Protein AF-A0A540N735-F1 (afdb_monomer_lite)

Structure (mmCIF, N/CA/C/O backbone):
data_AF-A0A540N735-F1
#
_entry.id   AF-A0A540N735-F1
#
loop_
_atom_site.group_PDB
_atom_site.id
_atom_site.type_symbol
_atom_site.label_atom_id
_atom_site.label_alt_id
_atom_site.label_comp_id
_atom_site.label_asym_id
_atom_site.label_entity_id
_atom_site.label_seq_id
_atom_site.pdbx_PDB_ins_code
_atom_site.Cartn_x
_atom_site.Cartn_y
_atom_site.Cartn_z
_atom_site.occupancy
_atom_site.B_iso_or_equiv
_atom_site.auth_seq_id
_atom_site.auth_comp_id
_atom_site.auth_asym_id
_atom_site.auth_atom_id
_atom_site.pdbx_PDB_model_num
ATOM 1 N N . MET A 1 1 ? -38.865 12.868 43.865 1.00 58.19 1 MET A N 1
ATOM 2 C CA . MET A 1 1 ? -40.294 12.798 43.470 1.00 58.19 1 MET A CA 1
ATOM 3 C C . MET A 1 1 ? -40.528 12.742 41.959 1.00 58.19 1 MET A C 1
ATOM 5 O O . MET A 1 1 ? -41.072 11.741 41.520 1.00 58.19 1 MET A O 1
ATOM 9 N N . LYS A 1 2 ? -40.161 13.744 41.134 1.00 65.81 2 LYS A N 1
ATOM 10 C CA . LYS A 1 2 ? -40.439 13.682 39.673 1.00 65.81 2 LYS A CA 1
ATOM 11 C C . LYS A 1 2 ? -39.689 12.554 38.940 1.00 65.81 2 LYS A C 1
ATOM 13 O O . LYS A 1 2 ? -40.257 11.938 38.049 1.00 65.81 2 LYS A O 1
ATOM 18 N N . ASN A 1 3 ? -38.457 12.251 39.348 1.00 73.19 3 ASN A N 1
ATOM 19 C CA . ASN A 1 3 ? -37.618 11.233 38.699 1.00 73.19 3 ASN A CA 1
ATOM 20 C C . ASN A 1 3 ? -38.043 9.803 39.080 1.00 73.19 3 ASN A C 1
ATOM 22 O O . ASN A 1 3 ? -38.028 8.911 38.235 1.00 73.19 3 ASN A O 1
ATOM 26 N N . ASP A 1 4 ? -38.498 9.611 40.322 1.00 78.00 4 ASP A N 1
ATOM 27 C CA . ASP A 1 4 ? -38.939 8.311 40.850 1.00 78.00 4 ASP A CA 1
ATOM 28 C C . ASP A 1 4 ? -40.225 7.830 40.166 1.00 78.00 4 ASP A C 1
ATOM 30 O O . ASP A 1 4 ? -40.356 6.655 39.831 1.00 78.00 4 ASP A O 1
ATOM 34 N N . MET A 1 5 ? -41.152 8.755 39.886 1.00 87.56 5 MET A N 1
ATOM 35 C CA . MET A 1 5 ? -42.380 8.467 39.137 1.00 87.56 5 MET A CA 1
ATOM 36 C C . MET A 1 5 ? -42.063 8.000 37.710 1.00 87.56 5 MET A C 1
ATOM 38 O O . MET A 1 5 ? -42.609 7.000 37.250 1.00 87.56 5 MET A O 1
ATOM 42 N N . THR A 1 6 ? -41.155 8.691 37.015 1.00 82.81 6 THR A N 1
ATOM 43 C CA . THR A 1 6 ? -40.747 8.325 35.651 1.00 82.81 6 THR A CA 1
ATOM 44 C C . THR A 1 6 ? -40.046 6.970 35.628 1.00 82.81 6 THR A C 1
ATOM 46 O O . THR A 1 6 ? -40.374 6.131 34.792 1.00 82.81 6 THR A O 1
ATOM 49 N N . ALA A 1 7 ? -39.141 6.713 36.576 1.00 80.62 7 ALA A N 1
ATOM 50 C CA . ALA A 1 7 ? -38.479 5.419 36.708 1.00 80.62 7 ALA A CA 1
ATOM 51 C C . ALA A 1 7 ? -39.484 4.285 36.974 1.00 80.62 7 ALA A C 1
ATOM 53 O O . ALA A 1 7 ? -39.402 3.238 36.336 1.00 80.62 7 ALA A O 1
ATOM 54 N N . ALA A 1 8 ? -40.478 4.507 37.841 1.00 81.06 8 ALA A N 1
ATOM 55 C CA . ALA A 1 8 ? -41.522 3.526 38.133 1.00 81.06 8 ALA A CA 1
ATOM 56 C C . ALA A 1 8 ? -42.424 3.238 36.920 1.00 81.06 8 ALA A C 1
ATOM 58 O O . ALA A 1 8 ? -42.758 2.081 36.660 1.00 81.06 8 ALA A O 1
ATOM 59 N N . VAL A 1 9 ? -42.803 4.267 36.155 1.00 84.44 9 VAL A N 1
ATOM 60 C CA . VAL A 1 9 ? -43.599 4.110 34.925 1.00 84.44 9 VAL A CA 1
ATOM 61 C C . VAL A 1 9 ? -42.804 3.363 33.852 1.00 84.44 9 VAL A C 1
ATOM 63 O O . VAL A 1 9 ? -43.340 2.452 33.226 1.00 84.44 9 VAL A O 1
ATOM 66 N N . VAL A 1 10 ? -41.525 3.693 33.658 1.00 82.81 10 VAL A N 1
ATOM 67 C CA . VAL A 1 10 ? -40.654 2.994 32.698 1.00 82.81 10 VAL A CA 1
ATOM 68 C C . VAL A 1 10 ? -40.450 1.538 33.119 1.00 82.81 10 VAL A C 1
ATOM 70 O O . VAL A 1 10 ? -40.640 0.640 32.304 1.00 82.81 10 VAL A O 1
ATOM 73 N N . ALA A 1 11 ? -40.168 1.281 34.398 1.00 79.50 11 ALA A N 1
ATOM 74 C CA . ALA A 1 11 ? -40.006 -0.073 34.921 1.00 79.50 11 ALA A CA 1
ATOM 75 C C . ALA A 1 11 ? -41.276 -0.922 34.742 1.00 79.50 11 ALA A C 1
ATOM 77 O O . ALA A 1 11 ? -41.185 -2.063 34.294 1.00 79.50 11 ALA A O 1
ATOM 78 N N . ARG A 1 12 ? -42.472 -0.369 34.997 1.00 78.25 12 ARG A N 1
ATOM 79 C CA . ARG A 1 12 ? -43.744 -1.085 34.769 1.00 78.25 12 ARG A CA 1
ATOM 80 C C . ARG A 1 12 ? -43.956 -1.513 33.316 1.00 78.25 12 ARG A C 1
ATOM 82 O O . ARG A 1 12 ? -44.623 -2.514 33.093 1.00 78.25 12 ARG A O 1
ATOM 89 N N . ASN A 1 13 ? -43.400 -0.779 32.353 1.00 80.88 13 ASN A N 1
ATOM 90 C CA . ASN A 1 13 ? -43.481 -1.125 30.932 1.00 80.88 13 ASN A CA 1
ATOM 91 C C . ASN A 1 13 ? -42.398 -2.126 30.484 1.00 80.88 13 ASN A C 1
ATOM 93 O O . ASN A 1 13 ? -42.490 -2.660 29.383 1.00 80.88 13 ASN A O 1
ATOM 97 N N . LEU A 1 14 ? -41.383 -2.382 31.316 1.00 81.56 14 LEU A N 1
ATOM 98 C CA . LEU A 1 14 ? -40.277 -3.304 31.029 1.00 81.56 14 LEU A CA 1
ATOM 99 C C . LEU A 1 14 ? -40.417 -4.658 31.743 1.00 81.56 14 LEU A C 1
ATOM 101 O O . LEU A 1 14 ? -39.851 -5.646 31.286 1.00 81.56 14 LEU A O 1
ATOM 105 N N . VAL A 1 15 ? -41.146 -4.711 32.860 1.00 81.50 15 VAL A N 1
ATOM 106 C CA . VAL A 1 15 ? -41.294 -5.912 33.696 1.00 81.50 15 VAL A CA 1
ATOM 107 C C . VAL A 1 15 ? -42.510 -6.719 33.244 1.00 81.50 15 VAL A C 1
ATOM 109 O O . VAL A 1 15 ? -43.651 -6.267 33.354 1.00 81.50 15 VAL A O 1
ATOM 112 N N . THR A 1 16 ? -42.293 -7.949 32.776 1.00 87.25 16 THR A N 1
ATOM 113 C CA . THR A 1 16 ? -43.396 -8.845 32.408 1.00 87.25 16 THR A CA 1
ATOM 114 C C . THR A 1 16 ? -44.081 -9.434 33.655 1.00 87.25 16 THR A C 1
ATOM 116 O O . THR A 1 16 ? -43.483 -9.503 34.734 1.00 87.25 16 THR A O 1
ATOM 119 N N . PRO A 1 17 ? -45.327 -9.942 33.555 1.00 82.69 17 PRO A N 1
ATOM 120 C CA . PRO A 1 17 ? -45.982 -10.638 34.671 1.00 82.69 17 PRO A CA 1
ATOM 121 C C . PRO A 1 17 ? -45.169 -11.824 35.218 1.00 82.69 17 PRO A C 1
ATOM 123 O O . PRO A 1 17 ? -45.235 -12.142 36.407 1.00 82.69 17 PRO A O 1
ATOM 126 N N . LYS A 1 18 ? -44.372 -12.470 34.356 1.00 85.81 18 LYS A N 1
ATOM 127 C CA . LYS A 1 18 ? -43.469 -13.562 34.732 1.00 85.81 18 LYS A CA 1
ATOM 128 C C . LYS A 1 18 ? -42.310 -13.050 35.587 1.00 85.81 18 LYS A C 1
ATOM 130 O O . LYS A 1 18 ? -41.993 -13.675 36.597 1.00 85.81 18 LYS A O 1
ATOM 135 N N . ASP A 1 19 ? -41.756 -11.895 35.233 1.00 85.75 19 ASP A N 1
ATOM 136 C CA . ASP A 1 19 ? -40.698 -11.229 35.993 1.00 85.75 19 ASP A CA 1
ATOM 137 C C . ASP A 1 19 ? -41.212 -10.795 37.368 1.00 85.75 19 ASP A C 1
ATOM 139 O O . ASP A 1 19 ? -40.579 -11.096 38.372 1.00 85.75 19 ASP A O 1
ATOM 143 N N . ASN A 1 20 ? -42.420 -10.225 37.458 1.00 81.00 20 ASN A N 1
ATOM 144 C CA . ASN A 1 20 ? -43.046 -9.882 38.745 1.00 81.00 20 ASN A CA 1
ATOM 145 C C . ASN A 1 20 ? -43.207 -11.097 39.673 1.00 81.00 20 ASN A C 1
ATOM 147 O O . ASN A 1 20 ? -42.954 -11.002 40.873 1.00 81.00 20 ASN A O 1
ATOM 151 N N . ARG A 1 21 ? -43.582 -12.265 39.132 1.00 84.62 21 ARG A N 1
ATOM 152 C CA . ARG A 1 21 ? -43.696 -13.508 39.915 1.00 84.62 21 ARG A CA 1
ATOM 153 C C . ARG A 1 21 ? -42.341 -14.013 40.425 1.00 84.62 21 ARG A C 1
ATOM 155 O O . ARG A 1 21 ? -42.297 -14.682 41.458 1.00 84.62 21 ARG A O 1
ATOM 162 N N . LEU A 1 22 ? -41.259 -13.732 39.700 1.00 81.88 22 LEU A N 1
ATOM 163 C CA . LEU A 1 22 ? -39.891 -14.065 40.101 1.00 81.88 22 LEU A CA 1
ATOM 164 C C . LEU A 1 22 ? -39.355 -13.064 41.133 1.00 81.88 22 LEU A C 1
ATOM 166 O O . LEU A 1 22 ? -38.812 -13.482 42.154 1.00 81.88 22 LEU A O 1
ATOM 170 N N . LEU A 1 23 ? -39.576 -11.766 40.910 1.00 80.00 23 LEU A N 1
ATOM 171 C CA . LEU A 1 23 ? -39.157 -10.680 41.797 1.00 80.00 23 LEU A CA 1
ATOM 172 C C . LEU A 1 23 ? -39.897 -10.710 43.142 1.00 80.00 23 LEU A C 1
ATOM 174 O O . LEU A 1 23 ? -39.265 -10.533 44.173 1.00 80.00 23 LEU A O 1
ATOM 178 N N . SER A 1 24 ? -41.194 -11.051 43.163 1.00 81.25 24 SER A N 1
ATOM 179 C CA . SER A 1 24 ? -42.001 -11.185 44.393 1.00 81.25 24 SER A CA 1
ATOM 180 C C . SER A 1 24 ? -41.465 -12.227 45.384 1.00 81.25 24 SER A C 1
ATOM 182 O O . SER A 1 24 ? -41.873 -12.222 46.544 1.00 81.25 24 SER A O 1
ATOM 184 N N . LYS A 1 25 ? -40.604 -13.148 44.935 1.00 83.50 25 LYS A N 1
ATOM 185 C CA . LYS A 1 25 ? -39.972 -14.174 45.778 1.00 83.50 25 LYS A CA 1
ATOM 186 C C . LYS A 1 25 ? -38.551 -13.806 46.206 1.00 83.50 25 LYS A C 1
ATOM 188 O O . LYS A 1 25 ? -37.941 -14.566 46.956 1.00 83.50 25 LYS A O 1
ATOM 193 N N . ARG A 1 26 ? -38.000 -12.697 45.705 1.00 84.12 26 ARG A N 1
ATOM 194 C CA . ARG A 1 26 ? -36.659 -12.218 46.047 1.00 84.12 26 ARG A CA 1
ATOM 195 C C . ARG A 1 26 ? -36.741 -11.133 47.108 1.00 84.12 26 ARG A C 1
ATOM 197 O O . ARG A 1 26 ? -37.676 -10.344 47.122 1.00 84.12 26 ARG A O 1
ATOM 204 N N . SER A 1 27 ? -35.752 -11.106 47.995 1.00 87.88 27 SER A N 1
ATOM 205 C CA . SER A 1 27 ? -35.572 -9.983 48.909 1.00 87.88 27 SER A CA 1
ATOM 206 C C . SER A 1 27 ? -34.861 -8.833 48.201 1.00 87.88 27 SER A C 1
ATOM 208 O O . SER A 1 27 ? -34.050 -9.057 47.296 1.00 87.88 27 SER A O 1
ATOM 210 N N . ASP A 1 28 ? -35.113 -7.611 48.664 1.00 86.62 28 ASP A N 1
ATOM 211 C CA . ASP A 1 28 ? -34.443 -6.408 48.161 1.00 86.62 28 ASP A CA 1
ATOM 212 C C . ASP A 1 28 ? -32.913 -6.524 48.266 1.00 86.62 28 ASP A C 1
ATOM 214 O O . ASP A 1 28 ? -32.190 -6.178 47.335 1.00 86.62 28 ASP A O 1
ATOM 218 N N . GLU A 1 29 ? -32.416 -7.120 49.354 1.00 90.75 29 GLU A N 1
ATOM 219 C CA . GLU A 1 29 ? -30.990 -7.395 49.571 1.00 90.75 29 GLU A CA 1
ATOM 220 C C . GLU A 1 29 ? -30.383 -8.288 48.472 1.00 90.75 29 GLU A C 1
ATOM 222 O O . GLU A 1 29 ? -29.267 -8.048 48.003 1.00 90.75 29 GLU A O 1
ATOM 227 N N . LEU A 1 30 ? -31.109 -9.324 48.032 1.00 89.19 30 LEU A N 1
ATOM 228 C CA . LEU A 1 30 ? -30.647 -10.196 46.951 1.00 89.19 30 LEU A CA 1
ATOM 229 C C . LEU A 1 30 ? -30.666 -9.459 45.606 1.00 89.19 30 LEU A C 1
ATOM 231 O O . LEU A 1 30 ? -29.711 -9.577 44.839 1.00 89.19 30 LEU A O 1
ATOM 235 N N . ALA A 1 31 ? -31.707 -8.665 45.344 1.00 85.25 31 ALA A N 1
ATOM 236 C CA . ALA A 1 31 ? -31.817 -7.874 44.121 1.00 85.25 31 ALA A CA 1
ATOM 237 C C . ALA A 1 31 ? -30.678 -6.843 43.992 1.00 85.25 31 ALA A C 1
ATOM 239 O O . ALA A 1 31 ? -30.111 -6.681 42.909 1.00 85.25 31 ALA A O 1
ATOM 240 N N . VAL A 1 32 ? -30.281 -6.198 45.097 1.00 89.81 32 VAL A N 1
ATOM 241 C CA . VAL A 1 32 ? -29.128 -5.281 45.132 1.00 89.81 32 VAL A CA 1
ATOM 242 C C . VAL A 1 32 ? -27.824 -6.019 44.820 1.00 89.81 32 VAL A C 1
ATOM 244 O O . VAL A 1 32 ? -27.042 -5.548 43.992 1.00 89.81 32 VAL A O 1
ATOM 247 N N . LYS A 1 33 ? -27.594 -7.196 45.417 1.00 94.06 33 LYS A N 1
ATOM 248 C CA . LYS A 1 33 ? -26.391 -8.009 45.154 1.00 94.06 33 LYS A CA 1
ATOM 249 C C . LYS A 1 33 ? -26.302 -8.479 43.706 1.00 94.06 33 LYS A C 1
ATOM 251 O O . LYS A 1 33 ? -25.234 -8.394 43.105 1.00 94.06 33 LYS A O 1
ATOM 256 N N . GLU A 1 34 ? -27.409 -8.946 43.135 1.00 90.50 34 GLU A N 1
ATOM 257 C CA . GLU A 1 34 ? -27.461 -9.379 41.7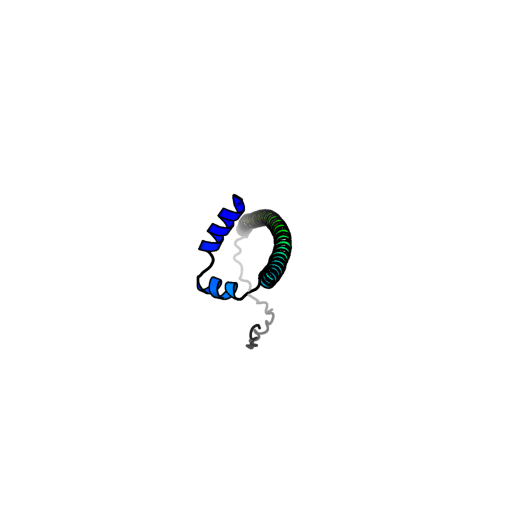34 1.00 90.50 34 GLU A CA 1
ATOM 258 C C . GLU A 1 34 ? -27.248 -8.205 40.768 1.00 90.50 34 GLU A C 1
ATOM 260 O O . GLU A 1 34 ? -26.499 -8.338 39.800 1.00 90.50 34 GLU A O 1
ATOM 265 N N . SER A 1 35 ? -27.831 -7.037 41.059 1.00 91.38 35 SER A N 1
ATOM 266 C CA . SER A 1 35 ? -27.607 -5.808 40.285 1.00 91.38 35 SER A CA 1
ATOM 267 C C . SER A 1 35 ? -26.145 -5.347 40.344 1.00 91.38 35 SER A C 1
ATOM 269 O O . SER A 1 35 ? -25.558 -4.977 39.321 1.00 91.38 35 SER A O 1
ATOM 271 N N . LEU A 1 36 ? -25.511 -5.434 41.518 1.00 95.75 36 LEU A N 1
ATOM 272 C CA . LEU A 1 36 ? -24.088 -5.139 41.680 1.00 95.75 36 LEU A CA 1
ATOM 273 C C . LEU A 1 36 ? -23.217 -6.128 40.896 1.00 95.75 36 LEU A C 1
ATOM 275 O O . LEU A 1 36 ? -22.310 -5.704 40.181 1.00 95.75 36 LEU A O 1
ATOM 279 N N . ALA A 1 37 ? -23.508 -7.428 40.982 1.00 96.75 37 ALA A N 1
ATOM 280 C CA . ALA A 1 37 ? -22.783 -8.455 40.237 1.00 96.75 37 ALA A CA 1
ATOM 281 C C . ALA A 1 37 ? -22.879 -8.221 38.720 1.00 96.75 37 ALA A C 1
ATOM 283 O O . ALA A 1 37 ? -21.858 -8.246 38.028 1.00 96.75 37 ALA A O 1
ATOM 284 N N . LEU A 1 38 ? -24.079 -7.911 38.219 1.00 95.69 38 LEU A N 1
ATOM 285 C CA . LEU A 1 38 ? -24.290 -7.543 36.821 1.00 95.69 38 LEU A CA 1
ATOM 286 C C . LEU A 1 38 ? -23.492 -6.287 36.445 1.00 95.69 38 LEU A C 1
ATOM 288 O O . LEU A 1 38 ? -22.823 -6.271 35.415 1.00 95.69 38 LEU A O 1
ATOM 292 N N . SER A 1 39 ? -23.508 -5.255 37.291 1.00 97.06 39 SER A N 1
ATOM 293 C CA . SER A 1 39 ? -22.770 -4.007 37.053 1.00 97.06 39 SER A CA 1
ATOM 294 C C . SER A 1 39 ? -21.259 -4.239 36.954 1.00 97.06 39 SER A C 1
ATOM 296 O O . SER A 1 39 ? -20.615 -3.709 36.048 1.00 97.06 39 SER A O 1
ATOM 298 N N . VAL A 1 40 ? -20.694 -5.080 37.827 1.00 97.81 40 VAL A N 1
ATOM 299 C CA . VAL A 1 40 ? -19.274 -5.467 37.786 1.00 97.81 40 VAL A CA 1
ATOM 300 C C . VAL A 1 40 ? -18.946 -6.242 36.506 1.00 97.81 40 VAL A C 1
ATOM 302 O O . VAL A 1 40 ? -17.941 -5.951 35.856 1.00 97.81 40 VAL A O 1
ATOM 305 N N . GLN A 1 41 ? -19.798 -7.186 36.095 1.00 97.94 41 GLN A N 1
ATOM 306 C CA . GLN A 1 41 ? -19.611 -7.934 34.845 1.00 97.94 41 GLN A CA 1
ATOM 307 C C . GLN A 1 41 ? -19.675 -7.022 33.614 1.00 97.94 41 GLN A C 1
ATOM 309 O O . GLN A 1 41 ? -18.820 -7.118 32.730 1.00 97.94 41 GLN A O 1
ATOM 314 N N . CYS A 1 42 ? -20.638 -6.100 33.576 1.00 97.75 42 CYS A N 1
ATOM 315 C CA . CYS A 1 42 ? -20.756 -5.096 32.522 1.00 97.75 42 CYS A CA 1
ATOM 316 C C . CYS A 1 42 ? -19.513 -4.202 32.459 1.00 97.75 42 CYS A C 1
ATOM 318 O O . CYS A 1 42 ? -18.951 -4.015 31.379 1.00 97.75 42 CYS A O 1
ATOM 320 N N . ALA A 1 43 ? -19.033 -3.707 33.603 1.00 98.00 43 ALA A N 1
ATOM 321 C CA . ALA A 1 43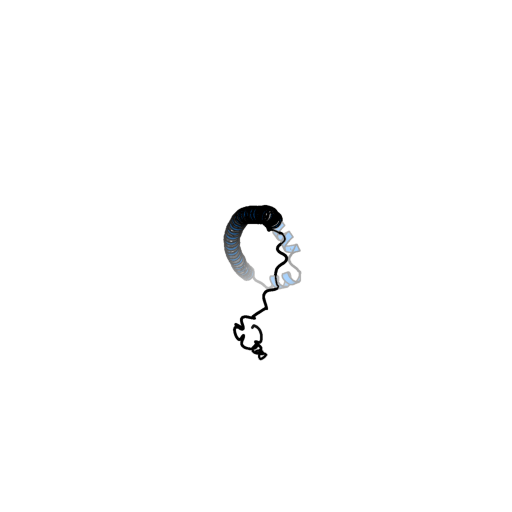 ? -17.809 -2.911 33.669 1.00 98.00 43 ALA A CA 1
ATOM 322 C C . ALA A 1 43 ? -16.586 -3.691 33.151 1.00 98.00 43 ALA A C 1
ATOM 324 O O . ALA A 1 43 ? -15.776 -3.140 32.398 1.00 98.00 43 ALA A O 1
ATOM 325 N N . GLY A 1 44 ? -16.479 -4.982 33.483 1.00 98.19 44 GLY A N 1
ATOM 326 C CA . GLY A 1 44 ? -15.427 -5.867 32.974 1.00 98.19 44 GLY A CA 1
ATOM 327 C C . GLY A 1 44 ? -15.501 -6.079 31.459 1.00 98.19 44 GLY A C 1
ATOM 328 O O . GLY A 1 44 ? -14.489 -5.955 30.766 1.00 98.19 44 GLY A O 1
ATOM 329 N N . SER A 1 45 ? -16.700 -6.332 30.928 1.00 98.25 45 SER A N 1
ATOM 330 C CA . SER A 1 45 ? -16.940 -6.500 29.489 1.00 98.25 45 SER A CA 1
ATOM 331 C C . SER A 1 45 ? -16.577 -5.237 28.698 1.00 98.25 45 SER A C 1
ATOM 333 O O . SER A 1 45 ? -15.793 -5.302 27.747 1.00 98.25 45 SER A O 1
ATOM 335 N N . VAL A 1 46 ? -17.057 -4.070 29.143 1.00 98.25 46 VAL A N 1
ATOM 336 C CA . VAL A 1 46 ? -16.760 -2.777 28.505 1.00 98.25 46 VAL A CA 1
ATOM 337 C C . VAL A 1 46 ? -15.266 -2.458 28.573 1.00 98.25 46 VAL A C 1
ATOM 339 O O . VAL A 1 46 ? -14.687 -2.033 27.574 1.00 98.25 46 VAL A O 1
ATOM 342 N N . SER A 1 47 ? -14.610 -2.725 29.707 1.00 98.38 47 SER A N 1
ATOM 343 C CA . SER A 1 47 ? -13.163 -2.507 29.855 1.00 98.38 47 SER A CA 1
ATOM 344 C C . SER A 1 47 ? -12.349 -3.386 28.902 1.00 98.38 47 SER A C 1
ATOM 346 O O . SER A 1 47 ? -11.414 -2.903 28.261 1.00 98.38 47 SER A O 1
ATOM 348 N N . ASN A 1 48 ? -12.727 -4.658 28.738 1.00 98.44 48 ASN A N 1
ATOM 349 C CA . ASN A 1 48 ? -12.077 -5.551 27.778 1.00 98.44 48 ASN A CA 1
ATOM 350 C C . ASN A 1 48 ? -12.242 -5.056 26.332 1.00 98.44 48 ASN A C 1
ATOM 352 O O . ASN A 1 48 ? -11.280 -5.042 25.560 1.00 98.44 48 ASN A O 1
ATOM 356 N N . MET A 1 49 ? -13.446 -4.607 25.966 1.00 98.62 49 MET A N 1
ATOM 357 C CA . MET A 1 49 ? -13.693 -4.020 24.649 1.00 98.62 49 MET A CA 1
ATOM 358 C C . MET A 1 49 ? -12.858 -2.759 24.425 1.00 98.62 49 MET A C 1
ATOM 360 O O . MET A 1 49 ? -12.254 -2.621 23.362 1.00 98.62 49 MET A O 1
ATOM 364 N N . ALA A 1 50 ? -12.769 -1.877 25.423 1.00 98.62 50 ALA A N 1
ATOM 365 C CA . ALA A 1 50 ? -11.975 -0.655 25.346 1.00 98.62 50 ALA A CA 1
ATOM 366 C C . ALA A 1 50 ? -10.488 -0.955 25.104 1.00 98.62 50 ALA A C 1
ATOM 368 O O . ALA A 1 50 ? -9.872 -0.354 24.224 1.00 98.62 50 ALA A O 1
ATOM 369 N N . GLN A 1 51 ? -9.924 -1.942 25.807 1.00 98.62 51 GLN A N 1
ATOM 370 C CA . GLN A 1 51 ? -8.537 -2.375 25.605 1.00 98.62 51 GLN A CA 1
ATOM 371 C C . GLN A 1 51 ? -8.300 -2.915 24.190 1.00 98.62 51 GLN A C 1
ATOM 373 O O . GLN A 1 51 ? -7.329 -2.542 23.529 1.00 98.62 51 GLN A O 1
ATOM 378 N N . ARG A 1 52 ? -9.205 -3.767 23.692 1.00 98.62 52 ARG A N 1
ATOM 379 C CA . ARG A 1 52 ? -9.111 -4.322 22.332 1.00 98.62 52 ARG A CA 1
ATOM 380 C C . ARG A 1 52 ? -9.241 -3.238 21.268 1.00 98.62 52 ARG A C 1
ATOM 382 O O . ARG A 1 52 ? -8.524 -3.283 20.269 1.00 98.62 52 ARG A O 1
ATOM 389 N N . LEU A 1 53 ? -10.132 -2.271 21.478 1.00 98.75 53 LEU A N 1
ATOM 390 C CA . LEU A 1 53 ? -10.303 -1.135 20.581 1.00 98.75 53 LEU A CA 1
ATOM 391 C C . LEU A 1 53 ? -9.035 -0.276 20.553 1.00 98.75 53 LEU A C 1
ATOM 393 O O . LEU A 1 53 ? -8.545 0.035 19.474 1.00 98.75 53 LEU A O 1
ATOM 397 N N . PHE A 1 54 ? -8.448 0.012 21.717 1.00 98.56 54 PHE A N 1
ATOM 398 C CA . PHE A 1 54 ? -7.198 0.763 21.817 1.00 98.56 54 PHE A CA 1
ATOM 399 C C . PHE A 1 54 ? -6.034 0.065 21.098 1.00 98.56 54 PHE A C 1
ATOM 401 O O . PHE A 1 54 ? -5.312 0.699 20.327 1.00 98.56 54 PHE A O 1
ATOM 408 N N . ALA A 1 55 ? -5.882 -1.251 21.283 1.00 98.56 55 ALA A N 1
ATOM 409 C CA . ALA A 1 55 ? -4.874 -2.035 20.570 1.00 98.56 55 ALA A CA 1
ATOM 410 C C . ALA A 1 55 ? -5.075 -1.978 19.044 1.00 98.56 55 ALA A C 1
ATOM 412 O O . ALA A 1 55 ? -4.112 -1.787 18.300 1.00 98.56 55 ALA A O 1
ATOM 413 N N . ARG A 1 56 ? -6.325 -2.075 18.568 1.00 98.69 56 ARG A N 1
ATOM 414 C CA . ARG A 1 56 ? -6.638 -1.935 17.137 1.00 98.69 56 ARG A CA 1
ATOM 415 C C . ARG A 1 56 ? -6.343 -0.537 16.604 1.00 98.69 56 ARG A C 1
ATOM 417 O O . ARG A 1 56 ? -5.816 -0.434 15.502 1.00 98.69 56 ARG A O 1
ATOM 424 N N . THR A 1 57 ? -6.615 0.520 17.368 1.00 98.75 57 THR A N 1
ATOM 425 C CA . THR A 1 57 ? -6.259 1.892 16.972 1.00 98.75 57 THR A CA 1
ATOM 426 C C . THR A 1 57 ? -4.761 2.012 16.699 1.00 98.75 57 THR A C 1
ATOM 428 O O . THR A 1 57 ? -4.373 2.529 15.656 1.00 98.75 57 THR A O 1
ATOM 431 N N . ARG A 1 58 ? -3.910 1.441 17.562 1.00 98.62 58 ARG A N 1
ATOM 432 C CA . ARG A 1 58 ? -2.450 1.446 17.359 1.00 98.62 58 ARG A CA 1
ATOM 433 C C . ARG A 1 58 ? -2.010 0.664 16.124 1.00 98.62 58 ARG A C 1
ATOM 435 O O . ARG A 1 58 ? -1.126 1.114 15.400 1.00 98.62 58 ARG A O 1
ATOM 442 N N . GLN A 1 59 ? -2.644 -0.474 15.846 1.00 98.69 59 GLN A N 1
ATOM 443 C CA . GLN A 1 59 ? -2.383 -1.233 14.618 1.00 98.69 59 GLN A CA 1
ATOM 444 C C . GLN A 1 59 ? -2.752 -0.431 13.364 1.00 98.69 59 GLN A C 1
ATOM 446 O O . GLN A 1 59 ? -1.987 -0.418 12.403 1.00 98.69 59 GLN A O 1
ATOM 451 N N . ILE A 1 60 ? -3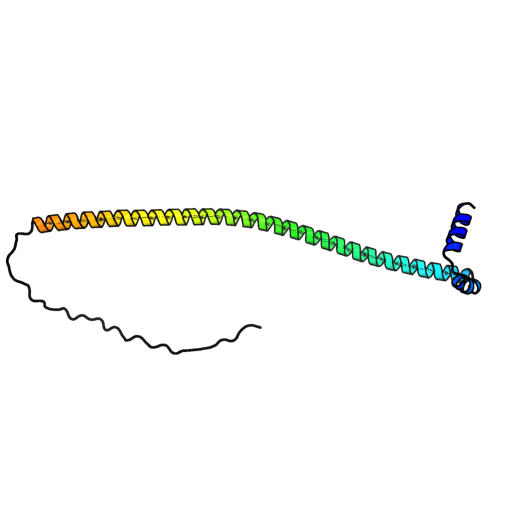.891 0.269 13.382 1.00 98.75 60 ILE A N 1
ATOM 452 C CA . ILE A 1 60 ? -4.329 1.128 12.274 1.00 98.75 60 ILE A CA 1
ATOM 453 C C . ILE A 1 60 ? -3.348 2.287 12.062 1.00 98.75 60 ILE A C 1
ATOM 455 O O . ILE A 1 60 ? -2.987 2.564 10.922 1.00 98.75 60 ILE A O 1
ATOM 459 N N . GLU A 1 61 ? -2.881 2.934 13.133 1.00 98.75 61 GLU A N 1
ATOM 460 C CA . GLU A 1 61 ? -1.874 4.001 13.048 1.00 98.75 61 GLU A CA 1
ATOM 461 C C . GLU A 1 61 ? -0.560 3.499 12.426 1.00 98.75 61 GLU A C 1
ATOM 463 O O . GLU A 1 61 ? -0.022 4.133 11.516 1.00 98.75 61 GLU A O 1
ATOM 468 N N . SER A 1 62 ? -0.077 2.329 12.860 1.00 98.62 62 SER A N 1
ATOM 469 C CA . SER A 1 62 ? 1.117 1.683 12.298 1.00 98.62 62 SER A CA 1
ATOM 470 C C . SER A 1 62 ? 0.945 1.370 10.809 1.00 98.62 62 SER A C 1
ATOM 472 O O . SER A 1 62 ? 1.804 1.707 9.993 1.00 98.62 62 SER A O 1
ATOM 474 N N . LEU A 1 63 ? -0.192 0.777 10.434 1.00 98.81 63 LEU A N 1
ATOM 475 C CA . LEU A 1 63 ? -0.504 0.450 9.043 1.00 98.81 63 LEU A CA 1
ATOM 476 C C . LEU A 1 63 ? -0.618 1.711 8.174 1.00 98.81 63 LEU A C 1
ATOM 478 O O . LEU A 1 63 ? -0.141 1.733 7.042 1.00 98.81 63 LEU A O 1
ATOM 482 N N . ALA A 1 64 ? -1.210 2.787 8.696 1.00 98.75 64 ALA A N 1
ATOM 483 C CA . ALA A 1 64 ? -1.305 4.057 7.984 1.00 98.75 64 ALA A CA 1
ATOM 484 C C . ALA A 1 64 ? 0.085 4.644 7.683 1.00 98.75 64 ALA A C 1
ATOM 486 O O . ALA A 1 64 ? 0.317 5.139 6.576 1.00 98.75 64 ALA A O 1
ATOM 487 N N . ALA A 1 65 ? 1.026 4.549 8.629 1.00 98.69 65 ALA A N 1
ATOM 488 C CA . ALA A 1 65 ? 2.408 4.973 8.417 1.00 98.69 65 ALA A CA 1
ATOM 489 C C . ALA A 1 65 ? 3.107 4.144 7.323 1.00 98.69 65 ALA A C 1
ATOM 491 O O . ALA A 1 65 ? 3.760 4.708 6.439 1.00 98.69 65 ALA A O 1
ATOM 492 N N . GLU A 1 66 ? 2.916 2.824 7.324 1.00 98.81 66 GLU A N 1
ATOM 493 C CA . GLU A 1 66 ? 3.464 1.936 6.295 1.00 98.81 66 GLU A CA 1
ATOM 494 C C . GLU A 1 66 ? 2.893 2.246 4.903 1.00 98.81 66 GLU A C 1
ATOM 496 O O . GLU A 1 66 ? 3.646 2.399 3.938 1.00 98.81 66 GLU A O 1
ATOM 501 N N . VAL A 1 67 ? 1.577 2.454 4.801 1.00 98.81 67 VAL A N 1
ATOM 502 C CA . VAL A 1 67 ? 0.913 2.848 3.548 1.00 98.81 67 VAL A CA 1
ATOM 503 C C . VAL A 1 67 ? 1.474 4.167 3.012 1.00 98.81 67 VAL A C 1
ATOM 505 O O . VAL A 1 67 ? 1.715 4.294 1.807 1.00 98.81 67 VAL A O 1
ATOM 508 N N . MET A 1 68 ? 1.726 5.154 3.878 1.00 98.69 68 MET A N 1
ATOM 509 C CA . MET A 1 68 ? 2.349 6.415 3.464 1.00 98.69 68 MET A CA 1
ATOM 510 C C . MET A 1 68 ? 3.777 6.213 2.941 1.00 98.69 68 MET A C 1
ATOM 512 O O . MET A 1 68 ? 4.128 6.778 1.899 1.00 98.69 68 MET A O 1
ATOM 516 N N . SER A 1 69 ? 4.576 5.385 3.619 1.00 98.75 69 SER A N 1
ATOM 517 C CA . SER A 1 69 ? 5.939 5.037 3.199 1.00 98.75 69 SER A CA 1
ATOM 518 C C . SER A 1 69 ? 5.952 4.348 1.829 1.00 98.75 69 SER A C 1
ATOM 520 O O . SER A 1 69 ? 6.637 4.796 0.902 1.00 98.75 69 SER A O 1
ATOM 522 N N . LEU A 1 70 ? 5.111 3.326 1.642 1.00 98.88 70 LEU A N 1
ATOM 523 C CA . LEU A 1 70 ? 4.970 2.612 0.371 1.00 98.88 70 LEU A CA 1
ATOM 524 C C . LEU A 1 70 ? 4.517 3.540 -0.757 1.00 98.88 70 LEU A C 1
ATOM 526 O O . LEU A 1 70 ? 5.090 3.521 -1.847 1.00 98.88 70 LEU A O 1
ATOM 530 N N . LYS A 1 71 ? 3.543 4.418 -0.494 1.00 98.81 71 LYS A N 1
ATOM 531 C CA . LYS A 1 71 ? 3.087 5.414 -1.472 1.00 98.81 71 LYS A CA 1
ATOM 532 C C . LYS A 1 71 ? 4.225 6.336 -1.908 1.00 98.81 71 LYS A C 1
ATOM 534 O O . LYS A 1 71 ? 4.332 6.649 -3.095 1.00 98.81 71 LYS A O 1
ATOM 539 N N . GLN A 1 72 ? 5.090 6.754 -0.984 1.00 98.75 72 GLN A N 1
ATOM 540 C CA . GLN A 1 72 ? 6.265 7.554 -1.324 1.00 98.75 72 GLN A CA 1
ATOM 541 C C . GLN A 1 72 ? 7.266 6.765 -2.172 1.00 98.75 72 GLN A C 1
ATOM 543 O O . GLN A 1 72 ? 7.754 7.293 -3.173 1.00 98.75 72 GLN A O 1
ATOM 548 N N . LYS A 1 73 ? 7.519 5.495 -1.837 1.00 98.75 73 LYS A N 1
ATOM 549 C CA . LYS A 1 73 ? 8.421 4.634 -2.612 1.00 98.75 73 LYS A CA 1
ATOM 550 C C . LYS A 1 73 ? 7.915 4.393 -4.035 1.00 98.75 73 LYS A C 1
ATOM 552 O O . LYS A 1 73 ? 8.687 4.519 -4.980 1.00 98.75 73 LYS A O 1
ATOM 557 N N . ILE A 1 74 ? 6.613 4.164 -4.211 1.00 98.81 74 ILE A N 1
ATOM 558 C CA . ILE A 1 74 ? 5.981 4.039 -5.534 1.00 98.81 74 ILE A CA 1
ATOM 559 C C . ILE A 1 74 ? 6.153 5.325 -6.350 1.00 98.81 74 ILE A C 1
ATOM 561 O O . ILE A 1 74 ? 6.458 5.262 -7.541 1.00 98.81 74 ILE A O 1
ATOM 565 N N . ARG A 1 75 ? 5.995 6.504 -5.730 1.00 98.75 75 ARG A N 1
ATOM 566 C CA . ARG A 1 75 ? 6.240 7.786 -6.414 1.00 98.75 75 ARG A CA 1
ATOM 567 C C . ARG A 1 75 ? 7.689 7.915 -6.886 1.00 98.75 75 ARG A C 1
ATOM 569 O O . ARG A 1 75 ? 7.897 8.330 -8.025 1.00 98.75 75 ARG A O 1
ATOM 576 N N . GLY A 1 76 ? 8.653 7.537 -6.045 1.00 98.75 76 GLY A N 1
ATOM 577 C CA . GLY A 1 76 ? 10.078 7.521 -6.394 1.00 98.75 76 GLY A CA 1
ATOM 578 C C . GLY A 1 76 ? 10.370 6.591 -7.571 1.00 98.75 76 GLY A C 1
ATOM 579 O O . GLY A 1 76 ? 10.845 7.043 -8.611 1.00 98.75 76 GLY A O 1
ATOM 580 N N . LEU A 1 77 ? 9.952 5.327 -7.466 1.00 98.81 77 LEU A N 1
ATOM 581 C CA . LEU A 1 77 ? 10.139 4.324 -8.519 1.00 98.81 77 LEU A CA 1
ATOM 582 C C . LEU A 1 77 ? 9.481 4.735 -9.842 1.00 98.81 77 LEU A C 1
ATOM 584 O O . LEU A 1 77 ? 10.059 4.552 -10.909 1.00 98.81 77 LEU A O 1
ATOM 588 N N . LYS A 1 78 ? 8.293 5.350 -9.798 1.00 98.75 78 LYS A N 1
ATOM 589 C CA . LYS A 1 78 ? 7.628 5.874 -10.999 1.00 98.75 78 LYS A CA 1
ATOM 590 C C . LYS A 1 78 ? 8.450 6.976 -11.675 1.00 98.75 78 LYS A C 1
ATOM 592 O O . LYS A 1 78 ? 8.465 7.059 -12.904 1.00 98.75 78 LYS A O 1
ATOM 597 N N . HIS A 1 79 ? 9.113 7.831 -10.895 1.00 98.75 79 HIS A N 1
ATOM 598 C CA . HIS A 1 79 ? 9.992 8.860 -11.441 1.00 98.75 79 HIS A CA 1
ATOM 599 C C . HIS A 1 79 ? 11.239 8.246 -12.085 1.00 98.75 79 HIS A C 1
ATOM 601 O O . HIS A 1 79 ? 11.530 8.558 -13.238 1.00 98.75 79 HIS A O 1
ATOM 607 N N . GLU A 1 80 ? 11.926 7.344 -11.385 1.00 98.69 80 GLU A N 1
ATOM 608 C CA . GLU A 1 80 ? 13.112 6.641 -11.895 1.00 98.69 80 GLU A CA 1
ATOM 609 C C . GLU A 1 80 ? 12.805 5.870 -13.179 1.00 98.69 80 GLU A C 1
ATOM 611 O O . GLU A 1 80 ? 13.510 6.012 -14.176 1.00 98.69 80 GLU A O 1
ATOM 616 N N . ASN A 1 81 ? 11.689 5.141 -13.205 1.00 98.75 81 ASN A N 1
ATOM 617 C CA . ASN A 1 81 ? 11.249 4.391 -14.376 1.00 98.75 81 ASN A CA 1
ATOM 618 C C . ASN A 1 81 ? 11.007 5.315 -15.588 1.00 98.75 81 ASN A C 1
ATOM 620 O O . ASN A 1 81 ? 11.436 5.017 -16.702 1.00 98.75 81 ASN A O 1
ATOM 624 N N . LYS A 1 82 ? 10.434 6.509 -15.371 1.00 98.69 82 LYS A N 1
ATOM 625 C CA . LYS A 1 82 ? 10.292 7.523 -16.431 1.00 98.69 82 LYS A CA 1
ATOM 626 C C . LYS A 1 82 ? 11.648 7.999 -16.963 1.00 98.69 82 LYS A C 1
ATOM 628 O O . LYS A 1 82 ? 11.770 8.236 -18.165 1.00 98.69 82 LYS A O 1
ATOM 633 N N . GLN A 1 83 ? 12.649 8.168 -16.099 1.00 98.69 83 GLN A N 1
ATOM 634 C CA . GLN A 1 83 ? 13.994 8.558 -16.536 1.00 98.69 83 GLN A CA 1
ATOM 635 C C . GLN A 1 83 ? 14.684 7.427 -17.302 1.00 98.69 83 GLN A C 1
ATOM 637 O O . GLN A 1 83 ? 15.258 7.680 -18.360 1.00 98.69 83 GLN A O 1
ATOM 642 N N . LEU A 1 84 ? 14.558 6.184 -16.832 1.00 98.81 84 LEU A N 1
ATOM 643 C CA . LEU A 1 84 ? 15.070 5.004 -17.530 1.00 98.81 84 LEU A CA 1
ATOM 644 C C . LEU A 1 84 ? 14.454 4.863 -18.924 1.00 98.81 84 LEU A C 1
ATOM 646 O O . LEU A 1 84 ? 15.184 4.653 -19.889 1.00 98.81 84 LEU A O 1
ATOM 650 N N . HIS A 1 85 ? 13.143 5.076 -19.064 1.00 98.75 85 HIS A N 1
ATOM 651 C CA . HIS A 1 85 ? 12.488 5.069 -20.373 1.00 98.75 85 HIS A CA 1
ATOM 652 C C . HIS A 1 85 ? 13.063 6.114 -21.333 1.00 98.75 85 HIS A C 1
ATOM 654 O O . HIS A 1 85 ? 13.305 5.805 -22.499 1.00 98.75 85 HIS A O 1
ATOM 660 N N . LYS A 1 86 ? 13.323 7.340 -20.859 1.00 98.62 86 LYS A N 1
ATOM 661 C CA . LYS A 1 86 ? 13.969 8.374 -21.683 1.00 98.62 86 LYS A CA 1
ATOM 662 C C . LYS A 1 86 ? 15.380 7.971 -22.089 1.00 98.62 86 LYS A C 1
ATOM 664 O O . LYS A 1 86 ? 15.756 8.163 -23.242 1.00 98.62 86 LYS A O 1
ATOM 669 N N . LEU A 1 87 ? 16.155 7.417 -21.158 1.00 98.75 87 LEU A N 1
ATOM 670 C CA . LEU A 1 87 ? 17.520 6.986 -21.432 1.00 98.75 87 LEU A CA 1
ATOM 671 C C . LEU A 1 87 ? 17.546 5.865 -22.477 1.00 98.75 87 LEU A C 1
ATOM 673 O O . LEU A 1 87 ? 18.285 5.968 -23.453 1.00 98.75 87 LEU A O 1
ATOM 677 N N . ALA A 1 88 ? 16.690 4.854 -22.323 1.00 98.81 88 ALA A N 1
ATOM 678 C CA . ALA A 1 88 ? 16.546 3.766 -23.286 1.00 98.81 88 ALA A CA 1
ATOM 679 C C . ALA A 1 88 ? 16.123 4.283 -24.670 1.00 98.81 88 ALA A C 1
ATOM 681 O O . ALA A 1 88 ? 16.708 3.894 -25.679 1.00 98.81 88 ALA A O 1
ATOM 682 N N . HIS A 1 89 ? 15.162 5.211 -24.725 1.00 98.75 89 HIS A N 1
ATOM 683 C CA . HIS A 1 89 ? 14.725 5.827 -25.977 1.00 98.75 89 HIS A CA 1
ATOM 684 C C . HIS A 1 89 ? 15.849 6.613 -26.668 1.00 98.75 89 HIS A C 1
ATOM 686 O O . HIS A 1 89 ? 16.074 6.452 -27.869 1.00 98.75 89 HIS A O 1
ATOM 692 N N . ASN A 1 90 ? 16.590 7.429 -25.915 1.00 98.62 90 ASN A N 1
ATOM 693 C CA . ASN A 1 90 ? 17.729 8.183 -26.438 1.00 98.62 90 ASN A CA 1
ATOM 694 C C . ASN A 1 90 ? 18.831 7.250 -26.947 1.00 98.62 90 A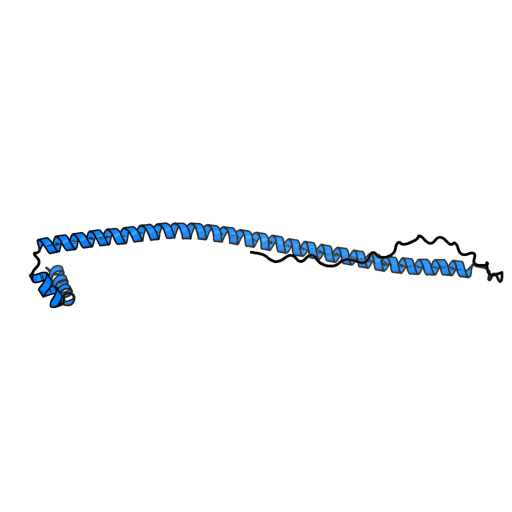SN A C 1
ATOM 696 O O . ASN A 1 90 ? 19.395 7.493 -28.014 1.00 98.62 90 ASN A O 1
ATOM 700 N N . TYR A 1 91 ? 19.116 6.177 -26.206 1.00 98.75 91 TYR A N 1
ATOM 701 C CA . TYR A 1 91 ? 20.093 5.171 -26.601 1.00 98.75 91 TYR A CA 1
ATOM 702 C C . TYR A 1 91 ? 19.683 4.480 -27.904 1.00 98.75 91 TYR A C 1
ATOM 704 O O . TYR A 1 91 ? 20.453 4.491 -28.861 1.00 98.75 91 TYR A O 1
ATOM 712 N N . ALA A 1 92 ? 18.450 3.972 -27.985 1.00 98.69 92 ALA A N 1
ATOM 713 C CA . ALA A 1 92 ? 17.922 3.335 -29.190 1.00 98.69 92 ALA A CA 1
ATOM 714 C C . ALA A 1 92 ? 17.958 4.282 -30.400 1.00 98.69 92 ALA A C 1
ATOM 716 O O . ALA A 1 92 ? 18.408 3.901 -31.478 1.00 98.69 92 ALA A O 1
ATOM 717 N N . THR A 1 93 ? 17.561 5.542 -30.208 1.00 98.62 93 THR A N 1
ATOM 718 C CA . THR A 1 93 ? 17.586 6.566 -31.263 1.00 98.62 93 THR A CA 1
ATOM 719 C C . THR A 1 93 ? 19.011 6.864 -31.732 1.00 98.62 93 THR A C 1
ATOM 721 O O . THR A 1 93 ? 19.252 7.032 -32.927 1.00 98.62 93 THR A O 1
ATOM 724 N N . ASN A 1 94 ? 19.975 6.926 -30.809 1.00 98.62 94 ASN A N 1
ATOM 725 C CA . ASN A 1 94 ? 21.378 7.146 -31.150 1.00 98.62 94 ASN A CA 1
ATOM 726 C C . ASN A 1 94 ? 21.962 5.959 -31.918 1.00 98.62 94 ASN A C 1
ATOM 728 O O . ASN A 1 94 ? 22.563 6.151 -32.972 1.00 98.62 94 ASN A O 1
ATOM 732 N N . MET A 1 95 ? 21.717 4.744 -31.434 1.00 98.56 95 MET A N 1
ATOM 733 C CA . MET A 1 95 ? 22.177 3.529 -32.096 1.00 98.56 95 MET A CA 1
ATOM 734 C C . MET A 1 95 ? 21.582 3.382 -33.494 1.00 98.56 95 MET A C 1
ATOM 736 O O . MET A 1 95 ? 22.332 3.112 -34.426 1.00 98.56 95 MET A O 1
ATOM 740 N N . LYS A 1 96 ? 20.283 3.658 -33.673 1.00 98.50 96 LYS A N 1
ATOM 741 C CA . LYS A 1 96 ? 19.656 3.671 -35.000 1.00 98.50 96 LYS A CA 1
ATOM 742 C C . LYS A 1 96 ? 20.367 4.644 -35.943 1.00 98.50 96 LYS A C 1
ATOM 744 O O . LYS A 1 96 ? 20.777 4.246 -37.021 1.00 98.50 96 LYS A O 1
ATOM 749 N N . ARG A 1 97 ? 20.608 5.882 -35.501 1.00 98.50 97 ARG A N 1
ATOM 750 C CA . ARG A 1 97 ? 21.321 6.882 -36.310 1.00 98.50 97 ARG A CA 1
ATOM 751 C C . ARG A 1 97 ? 22.725 6.422 -36.705 1.00 98.50 97 ARG A C 1
ATOM 753 O O . ARG A 1 97 ? 23.142 6.669 -37.827 1.00 98.50 97 ARG A O 1
ATOM 760 N N . LYS A 1 98 ? 23.462 5.779 -35.795 1.00 98.31 98 LYS A N 1
ATOM 761 C CA . LYS A 1 98 ? 24.792 5.234 -36.107 1.00 98.31 98 LYS A CA 1
ATOM 762 C C . LYS A 1 98 ? 24.720 4.121 -37.153 1.00 98.31 98 LYS A C 1
ATOM 764 O O . LYS A 1 98 ? 25.570 4.082 -38.030 1.00 98.31 98 LYS A O 1
ATOM 769 N N . ILE A 1 99 ? 23.719 3.246 -37.065 1.00 98.19 99 ILE A N 1
ATOM 770 C CA . ILE A 1 99 ? 23.481 2.197 -38.065 1.00 98.19 99 ILE A CA 1
ATOM 771 C C . ILE A 1 99 ? 23.148 2.827 -39.422 1.00 98.19 99 ILE A C 1
ATOM 773 O O . ILE A 1 99 ? 23.754 2.448 -40.419 1.00 98.19 99 ILE A O 1
ATOM 777 N N . ASP A 1 100 ? 22.258 3.823 -39.446 1.00 98.00 100 ASP A N 1
ATOM 778 C CA . ASP A 1 100 ? 21.888 4.549 -40.666 1.00 98.00 100 ASP A CA 1
ATOM 779 C C . ASP A 1 100 ? 23.134 5.205 -41.311 1.00 98.00 100 ASP A C 1
ATOM 781 O O . ASP A 1 100 ? 23.360 5.055 -42.508 1.00 98.00 100 ASP A O 1
ATOM 785 N N . GLN A 1 101 ? 24.010 5.831 -40.510 1.00 97.69 101 GLN A N 1
ATOM 786 C CA . GLN A 1 101 ? 25.275 6.421 -40.982 1.00 97.69 101 GLN A CA 1
ATOM 787 C C . GLN A 1 101 ? 26.248 5.393 -41.568 1.00 97.69 101 GLN A C 1
ATOM 789 O O . GLN A 1 101 ? 26.858 5.652 -42.603 1.00 97.69 101 GLN A O 1
ATOM 794 N N . ILE A 1 102 ? 26.408 4.239 -40.911 1.00 97.50 102 ILE A N 1
ATOM 795 C CA . ILE A 1 102 ? 27.264 3.160 -41.424 1.00 97.50 102 ILE A CA 1
ATOM 796 C C . ILE A 1 102 ? 26.727 2.694 -42.777 1.00 97.50 102 ILE A C 1
ATOM 798 O O . ILE A 1 102 ? 27.481 2.650 -43.744 1.00 97.50 102 ILE A O 1
ATOM 802 N N . HIS A 1 103 ? 25.419 2.451 -42.872 1.00 96.88 103 HIS A N 1
ATOM 803 C CA . HIS A 1 103 ? 24.776 1.999 -44.102 1.00 96.88 103 HIS A CA 1
ATOM 804 C C . HIS A 1 103 ? 24.917 3.009 -45.258 1.00 96.88 103 HIS A C 1
ATOM 806 O O . HIS A 1 103 ? 25.177 2.618 -46.396 1.00 96.88 103 HIS A O 1
ATOM 812 N N . GLU A 1 104 ? 24.792 4.311 -44.982 1.00 96.19 104 GLU A N 1
ATOM 813 C CA . GLU A 1 104 ? 25.054 5.371 -45.968 1.00 96.19 104 GLU A CA 1
ATOM 814 C C . GLU A 1 104 ? 26.521 5.376 -46.428 1.00 96.19 104 GLU A C 1
ATOM 816 O O . GLU A 1 104 ? 26.794 5.432 -47.631 1.00 96.19 104 GLU A O 1
ATOM 821 N N . SER A 1 105 ? 27.469 5.272 -45.490 1.00 96.50 105 SER A N 1
ATOM 822 C CA . SER A 1 105 ? 28.900 5.260 -45.811 1.00 96.50 105 SER A CA 1
ATOM 823 C C . SER A 1 105 ? 29.330 4.009 -46.579 1.00 96.50 105 SER A C 1
ATOM 825 O O . SER A 1 105 ? 30.096 4.126 -47.531 1.00 96.50 105 SER A O 1
ATOM 827 N N . ASP A 1 106 ? 28.783 2.838 -46.246 1.00 96.94 106 ASP A N 1
ATOM 828 C CA . ASP A 1 106 ? 29.035 1.586 -46.962 1.00 96.94 106 ASP A CA 1
ATOM 829 C C . ASP A 1 106 ? 28.541 1.679 -48.409 1.00 96.94 106 ASP A C 1
ATOM 831 O O . ASP A 1 106 ? 29.243 1.268 -49.334 1.00 96.94 106 ASP A O 1
ATOM 835 N N . GLY A 1 107 ? 27.367 2.286 -48.626 1.00 94.38 107 GLY A N 1
ATOM 836 C CA . GLY A 1 107 ? 26.849 2.567 -49.964 1.00 94.38 107 GLY A CA 1
ATOM 837 C C . GLY A 1 107 ? 27.798 3.449 -50.781 1.00 94.38 107 GLY A C 1
ATOM 838 O O . GLY A 1 107 ? 28.089 3.136 -51.938 1.00 94.38 107 GLY A O 1
ATOM 839 N N . GLN A 1 108 ? 28.333 4.510 -50.171 1.00 95.94 108 GLN A N 1
ATOM 840 C CA . GLN A 1 108 ? 29.305 5.392 -50.819 1.00 95.94 108 GLN A CA 1
ATOM 841 C C . GLN A 1 108 ? 30.625 4.669 -51.126 1.00 95.94 108 GLN A C 1
ATOM 843 O O . GLN A 1 108 ? 31.122 4.760 -52.248 1.00 95.94 108 GLN A O 1
ATOM 848 N N . ILE A 1 109 ? 31.155 3.892 -50.175 1.00 95.94 109 ILE A N 1
ATOM 849 C CA . ILE A 1 109 ? 32.373 3.089 -50.359 1.00 95.94 109 ILE A CA 1
ATOM 850 C C . ILE A 1 109 ? 32.194 2.100 -51.517 1.00 95.94 109 ILE A C 1
ATOM 852 O O . ILE A 1 109 ? 33.095 1.947 -52.343 1.00 95.94 109 ILE A O 1
ATOM 856 N N . LEU A 1 110 ? 31.029 1.453 -51.624 1.00 95.19 110 LEU A N 1
ATOM 857 C CA . LEU A 1 110 ? 30.735 0.510 -52.704 1.00 95.19 110 LEU A CA 1
ATOM 858 C C . LEU A 1 110 ? 30.718 1.200 -54.079 1.00 95.19 110 LEU A C 1
ATOM 860 O O . LEU A 1 110 ? 31.234 0.657 -55.062 1.00 95.19 110 LEU A O 1
ATOM 864 N N . LEU A 1 111 ? 30.142 2.405 -54.153 1.00 95.31 111 LEU A N 1
ATOM 865 C CA . LEU A 1 111 ? 30.121 3.223 -55.369 1.00 95.31 111 LEU A CA 1
ATOM 866 C C . LEU A 1 111 ? 31.529 3.672 -55.772 1.00 95.31 111 LEU A C 1
ATOM 868 O O . LEU A 1 111 ? 31.906 3.525 -56.939 1.00 95.31 111 LEU A O 1
ATOM 872 N N . ASP A 1 112 ? 32.316 4.164 -54.817 1.00 95.00 112 ASP A N 1
ATOM 873 C CA . ASP A 1 112 ? 33.695 4.596 -55.046 1.00 95.00 112 ASP A CA 1
ATOM 874 C C . ASP A 1 112 ? 34.572 3.425 -55.495 1.00 95.00 112 ASP A C 1
ATOM 876 O O . ASP A 1 112 ? 35.326 3.551 -56.463 1.00 95.00 112 ASP A O 1
ATOM 880 N N . HIS A 1 113 ? 34.409 2.254 -54.871 1.00 95.44 113 HIS A N 1
ATOM 881 C CA . HIS A 1 113 ? 35.088 1.029 -55.280 1.00 95.44 113 HIS A CA 1
ATOM 882 C C . HIS A 1 113 ? 34.731 0.637 -56.720 1.00 95.44 113 HIS A C 1
ATOM 884 O O . HIS A 1 113 ? 35.623 0.369 -57.526 1.00 95.44 113 HIS A O 1
ATOM 890 N N . ARG A 1 114 ? 33.444 0.668 -57.093 1.00 94.00 114 ARG A N 1
ATOM 891 C CA . ARG A 1 114 ? 33.009 0.384 -58.470 1.00 94.00 114 ARG A CA 1
ATOM 892 C C . ARG A 1 114 ? 33.610 1.369 -59.471 1.00 94.00 114 ARG A C 1
ATOM 894 O O . ARG A 1 114 ? 34.054 0.955 -60.542 1.00 94.00 114 ARG A O 1
ATOM 901 N N . ARG A 1 115 ? 33.633 2.662 -59.134 1.00 94.38 115 ARG A N 1
ATOM 902 C CA . ARG A 1 115 ? 34.236 3.704 -59.976 1.00 94.38 115 ARG A CA 1
ATOM 903 C C . ARG A 1 115 ? 35.732 3.463 -60.156 1.00 94.38 115 ARG A C 1
ATOM 905 O O . ARG A 1 115 ? 36.215 3.512 -61.283 1.00 94.38 115 ARG A O 1
ATOM 912 N N . PHE A 1 116 ? 36.438 3.166 -59.069 1.00 93.31 116 PHE A N 1
ATOM 913 C CA . PHE A 1 116 ? 37.856 2.828 -59.085 1.00 93.31 116 PHE A CA 1
ATOM 914 C C . PHE A 1 116 ? 38.124 1.625 -59.996 1.00 93.31 116 PHE A C 1
ATOM 916 O O . PHE A 1 116 ? 38.883 1.749 -60.952 1.00 93.31 116 PHE A O 1
ATOM 923 N N . VAL A 1 117 ? 37.434 0.499 -59.793 1.00 92.31 117 VAL A N 1
ATOM 924 C CA . VAL A 1 117 ? 37.589 -0.706 -60.631 1.00 92.31 117 VAL A CA 1
ATOM 925 C C . VAL A 1 117 ? 37.290 -0.419 -62.109 1.00 92.31 117 VAL A C 1
ATOM 927 O O . VAL A 1 117 ? 38.016 -0.895 -62.982 1.00 92.31 117 VAL A O 1
ATOM 930 N N . GLY A 1 118 ? 36.269 0.392 -62.405 1.00 89.56 118 GLY A N 1
ATOM 931 C CA . GLY A 1 118 ? 35.938 0.798 -63.774 1.00 89.56 118 GLY A CA 1
ATOM 932 C C . GLY A 1 118 ? 37.062 1.572 -64.472 1.00 89.56 118 GLY A C 1
ATOM 933 O O . GLY A 1 118 ? 37.339 1.313 -65.643 1.00 89.56 118 GLY A O 1
ATOM 934 N N . LEU A 1 119 ? 37.755 2.463 -63.753 1.00 89.00 119 LEU A N 1
ATOM 935 C CA . LEU A 1 119 ? 38.932 3.164 -64.279 1.00 89.00 119 LEU A CA 1
ATOM 936 C C . LEU A 1 119 ? 40.068 2.180 -64.596 1.00 89.00 119 LEU A C 1
ATOM 938 O O . LEU A 1 119 ? 40.657 2.251 -65.671 1.00 89.00 119 LEU A O 1
ATOM 942 N N . PHE A 1 120 ? 40.336 1.211 -63.716 1.00 80.56 120 PHE A N 1
ATOM 943 C CA . PHE A 1 120 ? 41.359 0.188 -63.973 1.00 80.56 120 PHE A CA 1
ATOM 944 C C . PHE A 1 120 ? 41.022 -0.701 -65.177 1.00 80.56 120 PHE A C 1
ATOM 946 O O . PHE A 1 120 ? 41.919 -1.038 -65.943 1.00 80.56 120 PHE A O 1
ATOM 953 N N . GLN A 1 121 ? 39.747 -1.038 -65.398 1.00 77.88 121 GLN A N 1
ATOM 954 C CA . GLN A 1 121 ? 39.334 -1.800 -66.583 1.00 77.88 121 GLN A CA 1
ATOM 955 C C . GLN A 1 121 ? 39.477 -1.021 -67.894 1.00 77.88 121 GLN A C 1
ATOM 957 O O . GLN A 1 121 ? 39.846 -1.620 -68.899 1.00 77.88 121 GLN A O 1
ATOM 962 N N . GLN A 1 122 ? 39.236 0.294 -67.904 1.00 70.62 122 GLN A N 1
ATOM 963 C CA . GLN A 1 122 ? 39.418 1.120 -69.108 1.00 70.62 122 GLN A CA 1
ATOM 964 C C . GLN A 1 122 ? 40.887 1.284 -69.518 1.00 70.62 122 GLN A C 1
ATOM 966 O O . GLN A 1 122 ? 41.171 1.515 -70.691 1.00 70.62 122 GLN A O 1
ATOM 971 N N . HIS A 1 123 ? 41.815 1.158 -68.569 1.00 65.19 123 HIS A N 1
ATOM 972 C CA . HIS A 1 123 ? 43.252 1.288 -68.812 1.00 65.19 123 HIS A CA 1
ATOM 973 C C . HIS A 1 123 ? 43.979 -0.055 -68.970 1.00 65.19 123 HIS A C 1
ATOM 975 O O . HIS A 1 123 ? 45.189 -0.066 -69.200 1.00 65.19 123 HIS A O 1
ATOM 981 N N . LEU A 1 124 ? 43.267 -1.185 -68.894 1.00 59.34 124 LEU A N 1
ATOM 982 C CA . LEU A 1 124 ? 43.820 -2.478 -69.284 1.00 59.34 124 LEU A CA 1
ATOM 983 C C . LEU A 1 124 ? 43.804 -2.576 -70.821 1.00 59.34 124 LEU A C 1
ATOM 985 O O . LEU A 1 124 ? 42.732 -2.465 -71.421 1.00 59.34 124 LEU A O 1
ATOM 989 N N . PRO A 1 125 ? 44.953 -2.798 -71.492 1.00 51.19 125 PRO A N 1
ATOM 990 C CA . PRO A 1 125 ? 44.933 -3.145 -72.905 1.00 51.19 125 PRO A CA 1
ATOM 991 C C . PRO A 1 125 ? 44.088 -4.409 -73.061 1.00 51.19 125 PRO A C 1
ATOM 993 O O . PRO A 1 125 ? 44.200 -5.331 -72.251 1.00 51.19 125 PRO A O 1
ATOM 996 N N . SER A 1 126 ? 43.228 -4.443 -74.082 1.00 49.56 126 SER A N 1
ATOM 997 C CA . SER A 1 126 ? 42.470 -5.638 -74.455 1.00 49.56 126 SER A CA 1
ATOM 998 C C . SER A 1 126 ? 43.471 -6.730 -74.849 1.00 49.56 126 SER A C 1
ATOM 1000 O O . SER A 1 126 ? 43.889 -6.847 -75.999 1.00 49.56 126 SER A O 1
ATOM 1002 N N . SER A 1 127 ? 43.966 -7.457 -73.849 1.00 48.12 127 SER A N 1
ATOM 1003 C CA . SER A 1 127 ? 44.974 -8.490 -74.006 1.00 48.12 127 SER A CA 1
ATOM 1004 C C . SER A 1 127 ? 44.257 -9.766 -74.415 1.00 48.12 127 SER A C 1
ATOM 1006 O O . SER A 1 127 ? 43.780 -10.540 -73.586 1.00 48.12 127 SER A O 1
ATOM 1008 N N . SER A 1 128 ? 44.152 -9.964 -75.727 1.00 58.97 128 SER A N 1
ATOM 1009 C CA . SER A 1 128 ? 43.965 -11.287 -76.311 1.00 58.97 128 SER A CA 1
ATOM 1010 C C . SER A 1 128 ? 45.206 -12.119 -75.985 1.00 58.97 128 SER A C 1
ATOM 1012 O O . SER A 1 128 ? 46.218 -12.021 -76.675 1.00 58.97 128 SER A O 1
ATOM 1014 N N . GLY A 1 129 ? 45.150 -12.924 -74.926 1.00 48.62 129 GLY A N 1
ATOM 1015 C CA . GLY A 1 129 ? 46.281 -13.762 -74.542 1.00 48.62 129 GLY A CA 1
ATOM 1016 C C . GLY A 1 129 ? 45.956 -14.742 -73.426 1.00 48.62 129 GLY A C 1
ATOM 1017 O O . GLY A 1 129 ? 46.009 -14.373 -72.263 1.00 48.62 129 GLY A O 1
ATOM 1018 N N . ALA A 1 130 ? 45.661 -15.978 -73.838 1.00 44.34 130 ALA A N 1
ATOM 1019 C CA . ALA A 1 130 ? 45.777 -17.247 -73.113 1.00 44.34 130 ALA A CA 1
ATOM 1020 C C . ALA A 1 130 ? 45.168 -17.358 -71.697 1.00 44.34 130 ALA A C 1
ATOM 1022 O O . ALA A 1 130 ? 45.635 -16.782 -70.719 1.00 44.34 130 ALA A O 1
ATOM 1023 N N . ALA A 1 131 ? 44.170 -18.239 -71.593 1.00 45.19 131 ALA A N 1
ATOM 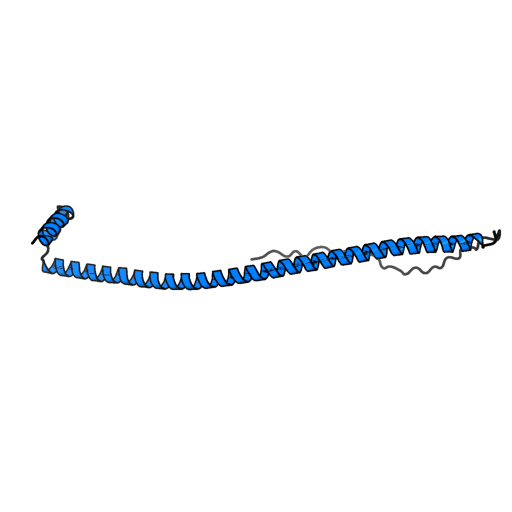1024 C CA . ALA A 1 131 ? 43.661 -18.773 -70.337 1.00 45.19 131 ALA A CA 1
ATOM 1025 C C . ALA A 1 131 ? 44.798 -19.366 -69.475 1.00 45.19 131 ALA A C 1
ATOM 1027 O O . ALA A 1 131 ? 45.535 -20.224 -69.969 1.00 45.19 131 ALA A O 1
ATOM 1028 N N . PRO A 1 132 ? 44.928 -18.988 -68.191 1.00 46.75 132 PRO A N 1
ATOM 1029 C CA . PRO A 1 132 ? 45.759 -19.726 -67.260 1.00 46.75 132 PRO A CA 1
ATOM 1030 C C . PRO A 1 132 ? 44.995 -20.964 -66.786 1.00 46.75 132 PRO A C 1
ATOM 1032 O O . PRO A 1 132 ? 43.910 -20.874 -66.208 1.00 46.75 132 PRO A O 1
ATOM 1035 N N . THR A 1 133 ? 45.575 -22.127 -67.067 1.00 49.81 133 THR A N 1
ATOM 1036 C CA . THR A 1 133 ? 45.172 -23.441 -66.569 1.00 49.81 133 THR A CA 1
ATOM 1037 C C . THR A 1 133 ? 44.933 -23.390 -65.061 1.00 49.81 133 THR A C 1
ATOM 1039 O O . THR A 1 133 ? 45.816 -23.018 -64.291 1.00 49.81 133 THR A O 1
ATOM 1042 N N . ALA A 1 134 ? 43.724 -23.762 -64.648 1.00 42.97 134 ALA A N 1
ATOM 1043 C CA . ALA A 1 134 ? 43.333 -23.863 -63.253 1.00 42.97 134 ALA A CA 1
ATOM 1044 C C . ALA A 1 134 ? 44.098 -25.004 -62.565 1.00 42.97 134 ALA A C 1
ATOM 1046 O O . ALA A 1 134 ? 43.741 -26.172 -62.710 1.00 42.97 134 ALA A O 1
ATOM 1047 N N . GLU A 1 135 ? 45.125 -24.670 -61.786 1.00 49.97 135 GLU A N 1
ATOM 1048 C CA . GLU A 1 135 ? 45.644 -25.565 -60.754 1.00 49.97 135 GLU A CA 1
ATOM 1049 C C . GLU A 1 135 ? 44.928 -25.247 -59.435 1.00 49.97 135 GLU A C 1
ATOM 1051 O O . GLU A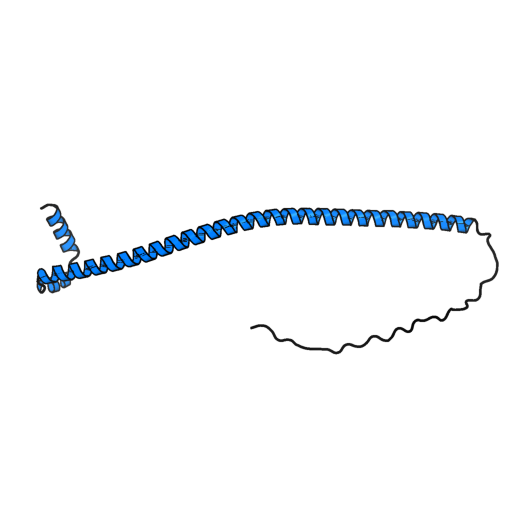 1 135 ? 45.070 -24.172 -58.853 1.00 49.97 135 GLU A O 1
ATOM 1056 N N . ALA A 1 136 ? 44.070 -26.173 -59.008 1.00 45.88 136 ALA A N 1
ATOM 1057 C CA . ALA A 1 136 ? 43.278 -26.066 -57.791 1.00 45.88 136 ALA A CA 1
ATOM 1058 C C . ALA A 1 136 ? 44.161 -26.256 -56.541 1.00 45.88 136 ALA A C 1
ATOM 1060 O O . ALA A 1 136 ? 44.767 -27.322 -56.395 1.00 45.88 136 ALA A O 1
ATOM 1061 N N . PRO A 1 137 ? 44.182 -25.321 -55.572 1.00 41.47 137 PRO A N 1
ATOM 1062 C CA . PRO A 1 137 ? 44.793 -25.578 -54.278 1.00 41.47 137 PRO A CA 1
ATOM 1063 C C . PRO A 1 137 ? 43.839 -26.455 -53.457 1.00 41.47 137 PRO A C 1
ATOM 1065 O O . PRO A 1 137 ? 42.853 -25.981 -52.890 1.00 41.47 137 PRO A O 1
ATOM 1068 N N . LYS A 1 138 ? 44.120 -27.761 -53.385 1.00 51.38 138 LYS A N 1
ATOM 1069 C CA . LYS A 1 138 ? 43.510 -28.660 -52.394 1.00 51.38 138 LYS A CA 1
ATOM 1070 C C . LYS A 1 138 ? 44.030 -28.301 -51.002 1.00 51.38 138 LYS A C 1
ATOM 1072 O O . LYS A 1 138 ? 44.981 -28.903 -50.530 1.00 51.38 138 LYS A O 1
ATOM 1077 N N . ASN A 1 139 ? 43.368 -27.361 -50.338 1.00 45.16 139 ASN A N 1
ATOM 1078 C CA . ASN A 1 139 ? 43.443 -27.188 -48.890 1.00 45.16 139 ASN A CA 1
ATOM 1079 C C . ASN A 1 139 ? 42.012 -27.142 -48.343 1.00 45.16 139 ASN A C 1
ATOM 1081 O O . ASN A 1 139 ? 41.453 -26.074 -48.110 1.00 45.16 139 ASN A O 1
ATOM 1085 N N . GLN A 1 140 ? 41.396 -28.317 -48.188 1.00 50.94 140 GLN A N 1
ATOM 1086 C CA . GLN A 1 140 ? 40.205 -28.470 -47.351 1.00 50.94 140 GLN A CA 1
ATOM 1087 C C . GLN A 1 140 ? 40.650 -28.614 -45.889 1.00 50.94 140 GLN A C 1
ATOM 1089 O O . GLN A 1 140 ? 41.414 -29.533 -45.589 1.00 50.94 140 GLN A O 1
ATOM 1094 N N . PRO A 1 141 ? 40.150 -27.791 -44.956 1.00 48.16 141 PRO A N 1
ATOM 1095 C CA . PRO A 1 141 ? 40.089 -28.177 -43.555 1.00 48.16 141 PRO A CA 1
ATOM 1096 C C . PRO A 1 141 ? 39.030 -29.279 -43.413 1.00 48.16 141 PRO A C 1
ATOM 1098 O O . PRO A 1 141 ? 37.870 -29.068 -43.773 1.00 48.16 141 PRO A O 1
ATOM 1101 N N . LEU A 1 142 ? 39.416 -30.456 -42.910 1.00 50.00 142 LEU A N 1
ATOM 1102 C CA . LEU A 1 142 ? 38.462 -31.488 -42.499 1.00 50.00 142 LEU A CA 1
ATOM 1103 C C . LEU A 1 142 ? 37.556 -30.911 -41.399 1.00 50.00 142 LEU A C 1
ATOM 1105 O O . LEU A 1 142 ? 38.001 -30.702 -40.272 1.00 50.00 142 LEU A O 1
ATOM 1109 N N . LEU A 1 143 ? 36.283 -30.679 -41.713 1.00 60.97 143 LEU A N 1
ATOM 1110 C CA . LEU A 1 143 ? 35.248 -30.536 -40.693 1.00 60.97 143 LEU A CA 1
ATOM 1111 C C . LEU A 1 143 ? 34.920 -31.936 -40.143 1.00 60.97 143 LEU A C 1
ATOM 1113 O O . LEU A 1 143 ? 34.646 -32.837 -40.941 1.00 60.97 143 LEU A O 1
ATOM 1117 N N . PRO A 1 144 ? 34.923 -32.154 -38.816 1.00 57.09 144 PRO A N 1
ATOM 1118 C CA . PRO A 1 144 ? 34.361 -33.370 -38.245 1.00 57.09 144 PRO A CA 1
ATOM 1119 C C . PRO A 1 144 ? 32.821 -33.351 -38.364 1.00 57.09 144 PRO A C 1
ATOM 1121 O O . PRO A 1 144 ? 32.216 -32.275 -38.393 1.00 57.09 144 PRO A O 1
ATOM 1124 N N . PRO A 1 145 ? 32.171 -34.526 -38.459 1.00 61.19 145 PRO A N 1
ATOM 1125 C CA . PRO A 1 145 ? 30.733 -34.629 -38.698 1.00 61.19 145 PRO A CA 1
ATOM 1126 C C . PRO A 1 145 ? 29.902 -34.127 -37.501 1.00 61.19 145 PRO A C 1
ATOM 1128 O O . PRO A 1 145 ? 30.387 -34.124 -36.367 1.00 61.19 145 PRO A O 1
ATOM 1131 N N . PRO A 1 146 ? 28.633 -33.730 -37.726 1.00 47.94 146 PRO A N 1
ATOM 1132 C CA . PRO A 1 146 ? 27.754 -33.267 -36.662 1.00 47.94 146 PRO A CA 1
ATOM 1133 C C . PRO A 1 146 ? 27.404 -34.428 -35.726 1.00 47.94 146 PRO A C 1
ATOM 1135 O O . PRO A 1 146 ? 26.805 -35.423 -36.139 1.00 47.94 146 PRO A O 1
ATOM 1138 N N . SER A 1 147 ? 27.782 -34.295 -34.454 1.00 53.41 147 SER A N 1
ATOM 1139 C CA . SER A 1 147 ? 27.429 -35.264 -33.424 1.00 53.41 147 SER A CA 1
ATOM 1140 C C . SER A 1 147 ? 25.937 -35.161 -33.115 1.00 53.41 147 SER A C 1
ATOM 1142 O O . SER A 1 147 ? 25.445 -34.160 -32.598 1.00 53.41 147 SER A O 1
ATOM 1144 N N . MET A 1 148 ? 25.243 -36.233 -33.472 1.00 42.53 148 MET A N 1
ATOM 1145 C CA . MET A 1 148 ? 23.855 -36.540 -33.166 1.00 42.53 148 MET A CA 1
ATOM 1146 C C . MET A 1 148 ? 23.601 -36.439 -31.652 1.00 42.53 148 MET A C 1
ATOM 1148 O O . MET A 1 148 ? 24.345 -37.005 -30.851 1.00 42.53 148 MET A O 1
ATOM 1152 N N . ALA A 1 149 ? 22.563 -35.698 -31.266 1.00 49.25 149 ALA A N 1
ATOM 1153 C CA . ALA A 1 149 ? 22.084 -35.602 -29.891 1.00 49.25 149 ALA A CA 1
ATOM 1154 C C . ALA A 1 149 ? 21.558 -36.954 -29.372 1.00 49.25 149 ALA A C 1
ATOM 1156 O O . ALA A 1 149 ? 20.959 -37.703 -30.148 1.00 49.25 149 ALA A O 1
ATOM 1157 N N . PRO A 1 150 ? 21.631 -37.209 -28.054 1.00 48.38 150 PRO A N 1
ATOM 1158 C CA . PRO A 1 150 ? 20.639 -38.010 -27.371 1.00 48.38 150 PRO A CA 1
ATOM 1159 C C . PRO A 1 150 ? 19.698 -37.142 -26.526 1.00 48.38 150 PRO A C 1
ATOM 1161 O O . PRO A 1 150 ? 20.050 -36.110 -25.957 1.00 48.38 150 PRO A O 1
ATOM 1164 N N . SER A 1 151 ? 18.465 -37.622 -26.522 1.00 37.31 151 SER A N 1
ATOM 1165 C CA . SER A 1 151 ? 17.251 -37.118 -25.903 1.00 37.31 151 SER A CA 1
ATOM 1166 C C . SER A 1 151 ? 17.216 -37.330 -24.379 1.00 37.31 151 SER A C 1
ATOM 1168 O O . SER A 1 151 ? 17.779 -38.294 -23.872 1.00 37.31 151 SER A O 1
ATOM 1170 N N . SER A 1 152 ? 16.453 -36.451 -23.716 1.00 42.56 152 SER A N 1
ATOM 1171 C CA . SER A 1 152 ? 15.742 -36.609 -22.435 1.00 42.56 152 SER A CA 1
ATOM 1172 C C . SER A 1 152 ? 16.517 -36.760 -21.121 1.00 42.56 152 SER A C 1
ATOM 1174 O O . SER A 1 152 ? 17.064 -37.809 -20.802 1.00 42.56 152 SER A O 1
ATOM 1176 N N . ALA A 1 153 ? 16.340 -35.756 -20.257 1.00 44.88 153 ALA A N 1
ATOM 1177 C CA . ALA A 1 153 ? 16.071 -35.981 -18.840 1.00 44.88 153 ALA A CA 1
ATOM 1178 C C . ALA A 1 153 ? 14.971 -35.009 -18.381 1.00 44.88 153 ALA A C 1
ATOM 1180 O O . ALA A 1 153 ? 15.137 -33.792 -18.356 1.00 44.88 153 ALA A O 1
ATOM 1181 N N . GLU A 1 154 ? 13.822 -35.609 -18.107 1.00 43.56 154 GLU A N 1
ATOM 1182 C CA . GLU A 1 154 ? 12.598 -35.075 -17.526 1.00 43.56 154 GLU A CA 1
ATOM 1183 C C . GLU A 1 154 ? 12.849 -34.600 -16.083 1.00 43.56 154 GLU A C 1
ATOM 1185 O O . GLU A 1 154 ? 13.452 -35.320 -15.288 1.00 43.56 154 GLU A O 1
ATOM 1190 N N . ALA A 1 155 ? 12.395 -33.392 -15.741 1.00 58.94 155 ALA A N 1
ATOM 1191 C CA . ALA A 1 155 ? 12.343 -32.892 -14.368 1.00 58.94 155 ALA A CA 1
ATOM 1192 C C . ALA A 1 155 ? 10.869 -32.646 -14.002 1.00 58.94 155 ALA A C 1
ATOM 1194 O O . ALA A 1 155 ? 10.205 -31.889 -14.717 1.00 58.94 155 ALA A O 1
ATOM 1195 N N . PRO A 1 156 ? 10.331 -33.275 -12.940 1.00 66.19 156 PRO A N 1
ATOM 1196 C CA . PRO A 1 156 ? 8.969 -33.018 -12.496 1.00 66.19 156 PRO A CA 1
ATOM 1197 C C . PRO A 1 156 ? 8.895 -31.787 -11.571 1.00 66.19 156 PRO A C 1
ATOM 1199 O O . PRO A 1 156 ? 9.915 -31.376 -11.009 1.00 66.19 156 PRO A O 1
ATOM 1202 N N . PRO A 1 157 ? 7.700 -31.182 -11.436 1.00 58.88 157 PRO A N 1
ATOM 1203 C CA . PRO A 1 157 ? 7.538 -29.829 -10.922 1.00 58.88 157 PRO A CA 1
ATOM 1204 C C . PRO A 1 157 ? 7.345 -29.746 -9.403 1.00 58.88 157 PRO A C 1
ATOM 1206 O O . PRO A 1 157 ? 6.937 -30.701 -8.745 1.00 58.88 157 PRO A O 1
ATOM 1209 N N . ASP A 1 158 ? 7.617 -28.531 -8.930 1.00 51.16 158 ASP A N 1
ATOM 1210 C CA . ASP A 1 158 ? 7.231 -27.842 -7.696 1.00 51.16 158 ASP A CA 1
ATOM 1211 C C . ASP A 1 158 ? 6.201 -28.509 -6.761 1.00 51.16 158 ASP A C 1
ATOM 1213 O O . ASP A 1 158 ? 5.059 -28.790 -7.141 1.00 51.16 158 ASP A O 1
ATOM 1217 N N . GLN A 1 159 ? 6.583 -28.577 -5.479 1.00 50.91 159 GLN A N 1
ATOM 1218 C CA . GLN A 1 159 ? 5.710 -28.333 -4.324 1.00 50.91 159 GLN A CA 1
ATOM 1219 C C . GLN A 1 159 ? 6.415 -27.416 -3.325 1.00 50.91 159 GLN A C 1
ATOM 1221 O O . GLN A 1 159 ? 7.616 -27.652 -3.062 1.00 50.91 159 GLN A O 1
#

Radius of gyration: 50.38 Å; chains: 1; bounding box: 92×52×126 Å

Foldseek 3Di:
DVVVVVVVVVVVVVADPVNVVVVVPDDPVVVVVVVVVVVVVVVVVVVVVVVVVVVVVVVVVVVVVVVVVVVVVVVVVVVVVVVVVVVVVVVVVVVVVVVVVVVVVVVVVVVVVVVVVVVVVVPDDPDPDDDDDDDDPPDDDDDDDDDDDDDDDDDDDDD

pLDDT: mean 83.0, std 19.57, range [37.31, 98.88]

Organism: Malus baccata (NCBI:txid106549)

Sequence (159 aa):
MKNDMTAAVVARNLVTPKDNRLLSKRSDELAVKESLALSVQCAGSVSNMAQRLFARTRQIESLAAEVMSLKQKIRGLKHENKQLHKLAHNYATNMKRKIDQIHESDGQILLDHRRFVGLFQQHLPSSSGAAPTAEAPKNQPLLPPPSMAPSSAEAPPDQ

Secondary structure (DSSP, 8-state):
-HHHHHHHHHHHHH--HHHHHHHTTS-HHHHHHHHHHHHHHHHHHHHHHHHHHHHHHHHHHHHHHHHHHHHHHHHHHHHHHHHHHHHHHHHHHHHHHHHHHHHHHHHHHHHHHHHHHHHHHHTS------PPP---------PPPP-------------